Protein AF-A0A847EKR7-F1 (afdb_monomer)

Sequence (161 aa):
MARESTGASRALYPFSLLRWVILVTAGTFLGLLPPIAAYVAATRIDLPAWAVYPTVAMAGGLQGLLMGLGQALALYWTRAAVPRAGWTLITMAGALVAWSLGLLPATMRALDEPLDLDSRPVLWATVGGAVLLVLVVPLAHWLVLRRVMPGAGMWVVVESV

Radius of gyration: 19.49 Å; Cα contacts (8 Å, |Δi|>4): 189; chains: 1; bounding box: 56×40×54 Å

Solvent-accessible surface area (backbone atoms only — not comparable to full-atom values): 8395 Å² total; per-residue (Å²): 138,86,81,83,77,86,76,90,80,84,47,88,41,80,82,51,68,67,55,34,53,54,31,32,49,52,14,43,58,60,15,51,47,44,28,52,50,40,46,53,51,33,63,73,68,66,50,54,52,84,57,39,52,60,49,28,15,53,23,23,17,50,16,18,31,38,24,23,43,18,45,32,58,42,24,52,58,17,76,72,49,58,62,49,70,64,48,14,52,49,30,14,53,43,25,27,53,41,34,46,59,67,43,43,62,60,42,28,47,68,67,80,51,62,68,58,59,85,41,63,69,52,35,49,50,50,53,47,47,54,52,48,48,59,46,42,45,27,51,53,51,30,69,58,33,58,80,76,37,93,74,32,72,61,56,28,58,68,64,65,109

Foldseek 3Di:
DDDPPDPPDQADDAQDPVLLCVLLVVLQVVLVPQLVVLLVVCVVVVPQLVVSLLSSLLSQLSSQLSNQQSNQVSCPRHLQHFDSVQSSNQSSVLSSQLSNLVCVQVSCVSVVNHDPCVPPVSVCVSVVSNLCSLQSSLVSQLVRRVVRDDPSNVSSVVSSD

pLDDT: mean 75.62, std 13.99, range [36.47, 95.38]

Mean predicted aligned error: 10.57 Å

Secondary structure (DSSP, 8-state):
---------S--B---HHHHHHHHHHHHHHHHHHHHHHHHHHHHTT--HHHHHHHHHHHHHHHHHHHHHHHHHHHTTBTT---HHHHHHHHHHHHHHHHHHHHHHHHHHHTT----TTSHHHHHHHHHHHHHHHHHHHHHHHHHHTTT-TTTHHHHHHH--

Structure (mmCIF, N/CA/C/O backbone):
data_AF-A0A847EKR7-F1
#
_entry.id   AF-A0A847EKR7-F1
#
loop_
_atom_site.group_PDB
_atom_site.id
_atom_site.type_symbol
_atom_site.label_atom_id
_atom_site.label_alt_id
_atom_site.label_comp_id
_atom_site.label_asym_id
_atom_site.label_entity_id
_atom_site.label_seq_id
_atom_site.pdbx_PDB_ins_code
_atom_site.Cartn_x
_atom_site.Cartn_y
_atom_site.Cartn_z
_atom_site.occupancy
_atom_site.B_iso_or_equiv
_atom_site.auth_seq_id
_atom_site.auth_comp_id
_atom_site.auth_asym_id
_atom_site.auth_atom_id
_atom_site.pdbx_PDB_model_num
ATOM 1 N N . MET A 1 1 ? -35.978 -25.498 30.509 1.00 40.00 1 MET A N 1
ATOM 2 C CA . MET A 1 1 ? -34.518 -25.704 30.381 1.00 40.00 1 MET A CA 1
ATOM 3 C C . MET A 1 1 ? -33.955 -24.609 29.491 1.00 40.00 1 MET A C 1
ATOM 5 O O . MET A 1 1 ? -33.996 -24.730 28.276 1.00 40.00 1 MET A O 1
ATOM 9 N N . ALA A 1 2 ? -33.517 -23.510 30.104 1.00 41.66 2 ALA A N 1
ATOM 10 C CA . ALA A 1 2 ? -32.841 -22.413 29.426 1.00 41.66 2 ALA A CA 1
ATOM 11 C C . ALA A 1 2 ? -31.343 -22.739 29.333 1.00 41.66 2 ALA A C 1
ATOM 13 O O . ALA A 1 2 ? -30.719 -23.056 30.343 1.00 41.66 2 ALA A O 1
ATOM 14 N N . ARG A 1 3 ? -30.772 -22.678 28.128 1.00 42.72 3 ARG A N 1
ATOM 15 C CA . ARG A 1 3 ? -29.327 -22.524 27.938 1.00 42.72 3 ARG A CA 1
ATOM 16 C C . ARG A 1 3 ? -29.097 -21.132 27.376 1.00 42.72 3 ARG A C 1
ATOM 18 O O . ARG A 1 3 ? -29.052 -20.937 26.167 1.00 42.72 3 ARG A O 1
ATOM 25 N N . GLU A 1 4 ? -28.974 -20.172 28.280 1.00 45.25 4 GLU A N 1
ATOM 26 C CA . GLU A 1 4 ? -28.287 -18.919 28.000 1.00 45.25 4 GLU A CA 1
ATOM 27 C C . GLU A 1 4 ? -26.805 -19.258 27.818 1.00 45.25 4 GLU A C 1
ATOM 29 O O . GLU A 1 4 ? -26.074 -19.496 28.778 1.00 45.25 4 GLU A O 1
ATOM 34 N N . SER A 1 5 ? -26.365 -19.378 26.565 1.00 47.75 5 SER A N 1
ATOM 35 C CA . SER A 1 5 ? -24.943 -19.469 26.261 1.00 47.75 5 SER A CA 1
ATOM 36 C C . SER A 1 5 ? -24.325 -18.086 26.447 1.00 47.75 5 SER A C 1
ATOM 38 O O . SER A 1 5 ? -24.465 -17.191 25.612 1.00 47.75 5 SER A O 1
ATOM 40 N N . THR A 1 6 ? -23.649 -17.942 27.575 1.00 55.09 6 THR A N 1
ATOM 41 C CA . THR A 1 6 ? -22.644 -16.937 27.901 1.00 55.09 6 THR A CA 1
ATOM 42 C C . THR A 1 6 ? -21.724 -16.630 26.713 1.00 55.09 6 THR A C 1
ATOM 44 O O . THR A 1 6 ? -20.831 -17.392 26.360 1.00 55.09 6 THR A O 1
ATOM 47 N N . GLY A 1 7 ? -21.935 -15.462 26.107 1.00 42.41 7 GLY A N 1
ATOM 48 C CA . GLY A 1 7 ? -21.041 -14.845 25.123 1.00 42.41 7 GLY A CA 1
ATOM 49 C C . GLY A 1 7 ? -20.779 -13.369 25.433 1.00 42.41 7 GLY A C 1
ATOM 50 O O . GLY A 1 7 ? -20.525 -12.574 24.531 1.00 42.41 7 GLY A O 1
ATOM 51 N N . ALA A 1 8 ? -20.900 -12.976 26.702 1.00 50.28 8 ALA A N 1
ATOM 52 C CA . ALA A 1 8 ? -20.609 -11.630 27.170 1.00 50.28 8 ALA A CA 1
ATOM 53 C C . ALA A 1 8 ? -19.100 -11.464 27.402 1.00 50.28 8 ALA A C 1
ATOM 55 O O . ALA A 1 8 ? -18.594 -11.710 28.491 1.00 50.28 8 ALA A O 1
ATOM 56 N N . SER A 1 9 ? -18.377 -11.037 26.366 1.00 53.03 9 SER A N 1
ATOM 57 C CA . SER A 1 9 ? -17.173 -10.213 26.540 1.00 53.03 9 SER A CA 1
ATOM 58 C C . SER A 1 9 ? -16.800 -9.546 25.214 1.00 53.03 9 SER A C 1
ATOM 60 O O . SER A 1 9 ? -15.856 -9.932 24.529 1.00 53.03 9 SER A O 1
ATOM 62 N N . ARG A 1 10 ? -17.593 -8.559 24.783 1.00 55.72 10 ARG A N 1
ATOM 63 C CA . ARG A 1 10 ? -17.225 -7.692 23.653 1.00 55.72 10 ARG A CA 1
ATOM 64 C C . ARG A 1 10 ? -16.882 -6.301 24.187 1.00 55.72 10 ARG A C 1
ATOM 66 O O . ARG A 1 10 ? -17.766 -5.569 24.612 1.00 55.72 10 ARG A O 1
ATOM 73 N N . ALA A 1 11 ? -15.583 -5.996 24.106 1.00 59.19 11 ALA A N 1
ATOM 74 C CA . ALA A 1 11 ? -14.880 -4.751 24.438 1.00 59.19 11 ALA A CA 1
ATOM 75 C C . ALA A 1 11 ? -14.727 -4.414 25.936 1.00 59.19 11 ALA A C 1
ATOM 77 O O . ALA A 1 11 ? -15.661 -3.959 26.587 1.00 59.19 11 ALA A O 1
ATOM 78 N N . LEU A 1 12 ? -13.498 -4.566 26.446 1.00 61.94 12 LEU A N 1
ATOM 79 C CA . LEU A 1 12 ? -13.130 -4.276 27.839 1.00 61.94 12 LEU A CA 1
ATOM 80 C C . LEU A 1 12 ? -12.643 -2.830 28.050 1.00 61.94 12 LEU A C 1
ATOM 82 O O . LEU A 1 12 ? -12.646 -2.363 29.185 1.00 61.94 12 LEU A O 1
ATOM 86 N N . TYR A 1 13 ? -12.256 -2.100 26.991 1.00 66.56 13 TYR A N 1
ATOM 87 C CA . TYR A 1 13 ? -11.612 -0.786 27.135 1.00 66.56 13 TYR A CA 1
ATOM 88 C C . TYR A 1 13 ? -12.133 0.283 26.153 1.00 66.56 13 TYR A C 1
ATOM 90 O O . TYR A 1 13 ? -12.489 -0.041 25.011 1.00 66.56 13 TYR A O 1
ATOM 98 N N . PRO A 1 14 ? -12.177 1.568 26.566 1.00 74.50 14 PRO A N 1
ATOM 99 C CA . PRO A 1 14 ? -12.456 2.682 25.663 1.00 74.50 14 PRO A CA 1
ATOM 100 C C . PRO A 1 14 ? -11.353 2.818 24.602 1.00 74.50 14 PRO A C 1
ATOM 102 O O . PRO A 1 14 ? -10.212 2.398 24.801 1.00 74.50 14 PRO A O 1
ATOM 105 N N . PHE A 1 15 ? -11.701 3.401 23.454 1.00 74.62 15 PHE A N 1
ATOM 106 C CA . PHE A 1 15 ? -10.732 3.729 22.409 1.00 74.62 15 PHE A CA 1
ATOM 107 C C . PHE A 1 15 ? -9.681 4.713 22.950 1.00 74.62 15 PHE A C 1
ATOM 109 O O . PHE A 1 15 ? -10.032 5.699 23.594 1.00 74.62 15 PHE A O 1
ATOM 116 N N . SER A 1 16 ? -8.401 4.446 22.679 1.00 78.81 16 SER A N 1
ATOM 117 C CA . SER A 1 16 ? -7.288 5.325 23.046 1.00 78.81 16 SER A CA 1
ATOM 118 C C . SER A 1 16 ? -6.605 5.833 21.785 1.00 78.81 16 SER A C 1
ATOM 120 O O . SER A 1 16 ? -5.985 5.057 21.054 1.00 78.81 16 SER A O 1
ATOM 122 N N . LEU A 1 17 ? -6.691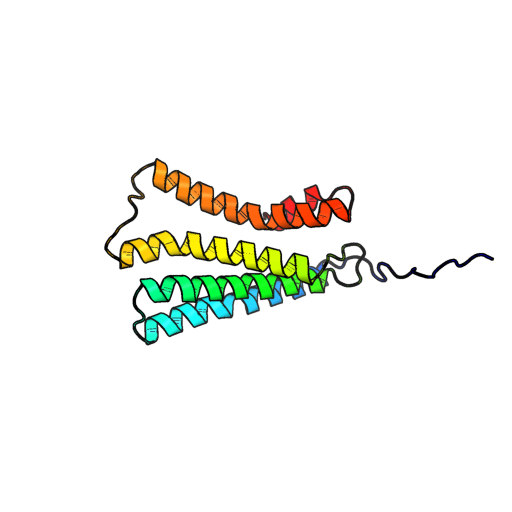 7.146 21.562 1.00 72.81 17 LEU A N 1
ATOM 123 C CA . LEU A 1 17 ? -6.049 7.809 20.430 1.00 72.81 17 LEU A CA 1
ATOM 124 C C . LEU A 1 17 ? -4.526 7.645 20.477 1.00 72.81 17 LEU A C 1
ATOM 126 O O . LEU A 1 17 ? -3.916 7.349 19.460 1.00 72.81 17 LEU A O 1
ATOM 130 N N . LEU A 1 18 ? -3.911 7.753 21.659 1.00 73.75 18 LEU A N 1
ATOM 131 C CA . LEU A 1 18 ? -2.462 7.600 21.815 1.00 73.75 18 LEU A CA 1
ATOM 132 C C . LEU A 1 18 ? -1.990 6.197 21.409 1.00 73.75 18 LEU A C 1
ATOM 134 O O . LEU A 1 18 ? -1.026 6.056 20.661 1.00 73.75 18 LEU A O 1
ATOM 138 N N . ARG A 1 19 ? -2.698 5.153 21.859 1.00 77.75 19 ARG A N 1
ATOM 139 C CA . ARG A 1 19 ? -2.402 3.768 21.464 1.00 77.75 19 ARG A CA 1
ATOM 140 C C . ARG A 1 19 ? -2.577 3.572 19.960 1.00 77.75 19 ARG A C 1
ATOM 142 O O . ARG A 1 19 ? -1.771 2.869 19.354 1.00 77.75 19 ARG A O 1
ATOM 149 N N . TRP A 1 20 ? -3.611 4.179 19.378 1.00 76.19 20 TRP A N 1
ATOM 150 C CA . TRP A 1 20 ? -3.827 4.164 17.935 1.00 76.19 20 TRP A CA 1
ATOM 151 C C . TRP A 1 20 ? -2.664 4.819 17.192 1.00 76.19 20 TRP A C 1
ATOM 153 O O . TRP A 1 20 ? -2.056 4.156 16.358 1.00 76.19 20 TRP A O 1
ATOM 163 N N . VAL A 1 21 ? -2.275 6.042 17.566 1.00 72.81 21 VAL A N 1
ATOM 164 C CA . VAL A 1 21 ? -1.180 6.771 16.909 1.00 72.81 21 VAL A CA 1
ATOM 165 C C . VAL A 1 21 ? 0.104 5.957 16.975 1.00 72.81 21 VAL A C 1
ATOM 167 O O . VAL A 1 21 ? 0.723 5.734 15.942 1.00 72.81 21 VAL A O 1
ATOM 170 N N . ILE A 1 22 ? 0.486 5.458 18.154 1.00 76.31 22 ILE A N 1
ATOM 171 C CA . ILE A 1 22 ? 1.738 4.708 18.330 1.00 76.31 22 ILE A CA 1
ATOM 172 C C . ILE A 1 22 ? 1.758 3.445 17.464 1.00 76.31 22 ILE A C 1
ATOM 174 O O . ILE A 1 22 ? 2.729 3.209 16.750 1.00 76.31 22 ILE A O 1
ATOM 178 N N . LEU A 1 23 ? 0.701 2.629 17.513 1.00 80.31 23 LEU A N 1
ATOM 179 C CA . LEU A 1 23 ? 0.686 1.338 16.821 1.00 80.31 23 LEU A CA 1
ATOM 180 C C . LEU A 1 23 ? 0.531 1.479 15.308 1.00 80.31 23 LEU A C 1
ATOM 182 O O . LEU A 1 23 ? 1.168 0.732 14.568 1.00 80.31 23 LEU A O 1
ATOM 186 N N . VAL A 1 24 ? -0.276 2.436 14.846 1.00 77.31 24 VAL A N 1
ATOM 187 C CA . VAL A 1 24 ? -0.395 2.740 13.417 1.00 77.31 24 VAL A CA 1
ATOM 188 C C . VAL A 1 24 ? 0.916 3.307 12.898 1.00 77.31 24 VAL A C 1
ATOM 190 O O . VAL A 1 24 ? 1.425 2.813 11.901 1.00 77.31 24 VAL A O 1
ATOM 193 N N . THR A 1 25 ? 1.529 4.249 13.616 1.00 74.19 25 THR A N 1
ATOM 194 C CA . THR A 1 25 ? 2.833 4.814 13.243 1.00 74.19 25 THR A CA 1
ATOM 195 C C . THR A 1 25 ? 3.901 3.725 13.179 1.00 74.19 25 THR A C 1
ATOM 197 O O . THR A 1 25 ? 4.590 3.610 12.171 1.00 74.19 25 THR A O 1
ATOM 200 N N . ALA A 1 26 ? 4.004 2.866 14.198 1.00 79.75 26 ALA A N 1
ATOM 201 C CA . ALA A 1 26 ? 4.945 1.748 14.196 1.00 79.75 26 ALA A CA 1
ATOM 202 C C . ALA A 1 26 ? 4.690 0.777 13.030 1.00 79.75 26 ALA A C 1
ATOM 204 O O . ALA A 1 26 ? 5.632 0.399 12.336 1.00 79.75 26 ALA A O 1
ATOM 205 N N . GLY A 1 27 ? 3.428 0.412 12.778 1.00 78.19 27 GLY A N 1
ATOM 206 C CA . GLY A 1 27 ? 3.042 -0.437 11.649 1.00 78.19 27 GLY A CA 1
ATOM 207 C C . GLY A 1 27 ? 3.398 0.182 10.296 1.00 78.19 27 GLY A C 1
ATOM 208 O O . GLY A 1 27 ? 3.935 -0.508 9.434 1.00 78.19 27 GLY A O 1
ATOM 209 N N . THR A 1 28 ? 3.177 1.486 10.131 1.00 77.81 28 THR A N 1
ATOM 210 C CA . THR A 1 28 ? 3.530 2.238 8.921 1.00 77.81 28 THR A CA 1
ATOM 211 C C . THR A 1 28 ? 5.042 2.310 8.719 1.00 77.81 28 THR A C 1
ATOM 213 O O . THR A 1 28 ? 5.519 2.003 7.629 1.00 77.8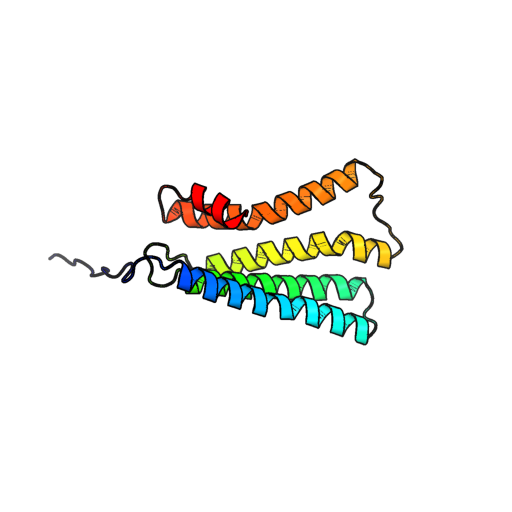1 28 THR A O 1
ATOM 216 N N . PHE A 1 29 ? 5.814 2.653 9.755 1.00 78.56 29 PHE A N 1
ATOM 217 C CA . PHE A 1 29 ? 7.277 2.715 9.666 1.00 78.56 29 PHE A CA 1
ATOM 218 C C . PHE A 1 29 ? 7.891 1.353 9.342 1.00 78.56 29 PHE A C 1
ATOM 220 O O . PHE A 1 29 ? 8.713 1.253 8.434 1.00 78.56 29 PHE A O 1
ATOM 227 N N . LEU A 1 30 ? 7.468 0.295 10.039 1.00 86.31 30 LEU A N 1
ATOM 228 C CA . LEU A 1 30 ? 7.917 -1.068 9.743 1.00 86.31 30 LEU A CA 1
ATOM 229 C C . LEU A 1 30 ? 7.476 -1.505 8.343 1.00 86.31 30 LEU A C 1
ATOM 231 O O . LEU A 1 30 ? 8.236 -2.160 7.635 1.00 86.31 30 LEU A O 1
ATOM 235 N N . GLY A 1 31 ? 6.275 -1.100 7.928 1.00 82.44 31 GLY A N 1
ATOM 236 C CA . GLY A 1 31 ? 5.741 -1.346 6.598 1.00 82.44 31 GLY A CA 1
ATOM 237 C C . GLY A 1 31 ? 6.532 -0.676 5.475 1.00 82.44 31 GLY A C 1
ATOM 238 O O . GLY A 1 31 ? 6.543 -1.198 4.370 1.00 82.44 31 GLY A O 1
ATOM 239 N N . LEU A 1 32 ? 7.226 0.437 5.714 1.00 82.50 32 LEU A N 1
ATOM 240 C CA . LEU A 1 32 ? 8.047 1.083 4.681 1.00 82.50 32 LEU A CA 1
ATOM 241 C C . LEU A 1 32 ? 9.330 0.302 4.363 1.00 82.50 32 LEU A C 1
ATOM 243 O O . LEU A 1 32 ? 9.886 0.459 3.277 1.00 82.50 32 LEU A O 1
ATOM 247 N N . LEU A 1 33 ? 9.801 -0.556 5.274 1.00 90.56 33 LEU A N 1
ATOM 248 C CA . LEU A 1 33 ? 11.069 -1.268 5.102 1.00 90.56 33 LEU A CA 1
ATOM 249 C C . LEU A 1 33 ? 11.050 -2.270 3.933 1.00 90.56 33 LEU A C 1
ATOM 251 O O . LEU A 1 33 ? 11.979 -2.214 3.127 1.00 90.56 33 LEU A O 1
ATOM 255 N N . PRO A 1 34 ? 10.041 -3.156 3.776 1.00 92.19 34 PRO A N 1
ATOM 256 C CA . PRO A 1 34 ? 10.003 -4.109 2.672 1.00 92.19 34 PRO A CA 1
ATOM 257 C C . PRO A 1 34 ? 10.148 -3.507 1.267 1.00 92.19 34 PRO A C 1
ATOM 259 O O . PRO A 1 34 ? 11.042 -3.964 0.555 1.00 92.19 34 PRO A O 1
ATOM 262 N N . PRO A 1 35 ? 9.344 -2.517 0.821 1.00 86.75 35 PRO A N 1
ATOM 263 C CA . PRO A 1 35 ? 9.467 -1.995 -0.541 1.00 86.75 35 PRO A CA 1
ATOM 264 C C . PRO A 1 35 ? 10.799 -1.273 -0.775 1.00 86.75 35 PRO A C 1
ATOM 266 O O . PRO A 1 35 ? 11.386 -1.423 -1.845 1.00 86.75 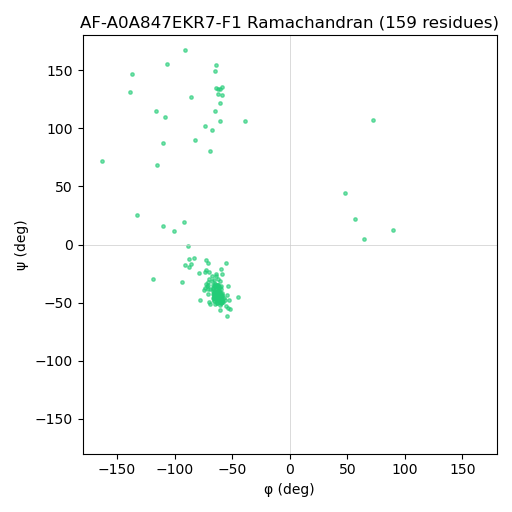35 PRO A O 1
ATOM 269 N N . ILE A 1 36 ? 11.323 -0.561 0.232 1.00 87.56 36 ILE A N 1
ATOM 270 C CA . ILE A 1 36 ? 12.647 0.076 0.159 1.00 87.56 36 ILE A CA 1
ATOM 271 C C . ILE A 1 36 ? 13.734 -0.989 -0.002 1.00 87.56 36 ILE A C 1
ATOM 273 O O . ILE A 1 36 ? 14.558 -0.901 -0.911 1.00 87.56 36 ILE A O 1
ATOM 277 N N . ALA A 1 37 ? 13.725 -2.014 0.853 1.00 92.81 37 ALA A N 1
ATOM 278 C CA . ALA A 1 37 ? 14.704 -3.092 0.810 1.00 92.81 37 ALA A CA 1
ATOM 279 C C . ALA A 1 37 ? 14.628 -3.869 -0.510 1.00 92.81 37 ALA A C 1
ATOM 281 O O . ALA A 1 37 ? 15.664 -4.147 -1.105 1.00 92.81 37 ALA A O 1
ATOM 282 N N . ALA A 1 38 ? 13.420 -4.165 -0.996 1.00 93.12 38 ALA A N 1
ATOM 283 C CA . ALA A 1 38 ? 13.203 -4.844 -2.268 1.00 93.12 38 ALA A CA 1
ATOM 284 C C . ALA A 1 38 ? 13.732 -4.024 -3.452 1.00 93.12 38 ALA A C 1
ATOM 286 O O . ALA A 1 38 ? 14.440 -4.569 -4.294 1.00 93.12 38 ALA A O 1
ATOM 287 N N . TYR A 1 39 ? 13.449 -2.719 -3.498 1.00 88.62 39 TYR A N 1
ATOM 288 C CA . TYR A 1 39 ? 13.932 -1.842 -4.565 1.00 88.62 39 TYR A CA 1
ATOM 289 C C . TYR A 1 39 ? 15.459 -1.689 -4.541 1.00 88.62 39 TYR A C 1
ATOM 291 O O . TYR A 1 39 ? 16.123 -1.830 -5.569 1.00 88.62 39 TYR A O 1
ATOM 299 N N . VAL A 1 40 ? 16.045 -1.460 -3.360 1.00 91.94 40 VAL A N 1
ATOM 300 C CA . VAL A 1 40 ? 17.504 -1.362 -3.205 1.00 91.94 40 VAL A CA 1
ATOM 301 C C . VAL A 1 40 ? 18.176 -2.687 -3.557 1.00 91.94 40 VAL A C 1
ATOM 303 O O . VAL A 1 40 ? 19.158 -2.693 -4.287 1.00 91.94 40 VAL A O 1
ATOM 306 N N . ALA A 1 41 ? 17.652 -3.820 -3.089 1.00 94.50 41 ALA A N 1
ATOM 307 C CA . ALA A 1 41 ? 18.209 -5.127 -3.418 1.00 94.50 41 ALA A CA 1
ATOM 308 C C . ALA A 1 41 ? 18.127 -5.403 -4.922 1.00 94.50 41 ALA A C 1
ATOM 310 O O . ALA A 1 41 ? 19.136 -5.769 -5.513 1.00 94.50 41 ALA A O 1
ATOM 311 N N . ALA A 1 42 ? 16.968 -5.164 -5.546 1.00 92.00 42 ALA A N 1
ATOM 312 C CA . ALA A 1 42 ? 16.760 -5.396 -6.972 1.00 92.00 42 ALA A CA 1
ATOM 313 C C . ALA A 1 42 ? 17.686 -4.537 -7.846 1.00 92.00 42 ALA A C 1
ATOM 315 O O . ALA A 1 42 ? 18.251 -5.042 -8.810 1.00 92.00 42 ALA A O 1
ATOM 316 N N . THR A 1 43 ? 17.901 -3.271 -7.480 1.00 87.38 43 THR A N 1
ATOM 317 C CA . THR A 1 43 ? 18.847 -2.393 -8.192 1.00 87.38 43 THR A CA 1
ATOM 318 C C . THR A 1 43 ? 20.306 -2.783 -7.957 1.00 87.38 43 THR A C 1
ATOM 320 O O . THR A 1 43 ? 21.123 -2.642 -8.853 1.00 87.38 43 THR A O 1
ATOM 323 N N . ARG A 1 44 ? 20.657 -3.320 -6.782 1.00 93.44 44 ARG A N 1
ATOM 324 C CA . ARG A 1 44 ? 22.025 -3.782 -6.475 1.00 93.44 44 ARG A CA 1
ATOM 325 C C . ARG A 1 44 ? 22.446 -5.042 -7.221 1.00 93.44 44 ARG A C 1
ATOM 327 O O . ARG A 1 44 ? 23.645 -5.277 -7.336 1.00 93.44 44 ARG A O 1
ATOM 334 N N . ILE A 1 45 ? 21.489 -5.855 -7.657 1.00 95.38 45 ILE A N 1
ATOM 335 C CA . ILE A 1 45 ? 21.741 -7.091 -8.408 1.00 95.38 45 ILE A CA 1
ATOM 336 C C . ILE A 1 45 ? 21.310 -6.977 -9.875 1.00 95.38 45 ILE A C 1
ATOM 338 O O . ILE A 1 45 ? 21.151 -8.002 -10.533 1.00 95.38 45 ILE A O 1
ATOM 342 N N . ASP A 1 46 ? 21.097 -5.747 -10.359 1.00 91.06 46 ASP A N 1
ATOM 343 C CA . ASP A 1 46 ? 20.711 -5.428 -11.737 1.00 91.06 46 ASP A CA 1
ATOM 344 C C . ASP A 1 46 ? 19.539 -6.282 -12.249 1.00 91.06 46 ASP A C 1
A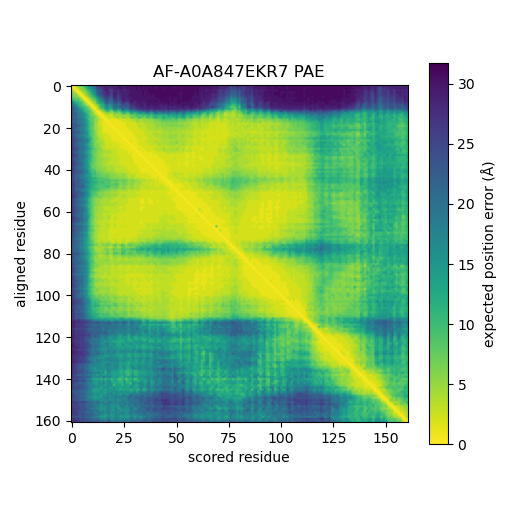TOM 346 O O . ASP A 1 46 ? 19.547 -6.807 -13.366 1.00 91.06 46 ASP A O 1
ATOM 350 N N . LEU A 1 47 ? 18.506 -6.444 -11.410 1.00 92.25 47 LEU A N 1
ATOM 351 C CA . LEU A 1 47 ? 17.304 -7.167 -11.815 1.00 92.25 47 LEU A CA 1
ATOM 352 C C . LEU A 1 47 ? 16.680 -6.475 -13.040 1.00 92.25 47 LEU A C 1
ATOM 354 O O . LEU A 1 47 ? 16.512 -5.251 -13.031 1.00 92.25 47 LEU A O 1
ATOM 358 N N . PRO A 1 48 ? 16.251 -7.227 -14.067 1.00 90.44 48 PRO A N 1
ATOM 359 C CA . PRO A 1 48 ? 15.572 -6.630 -15.206 1.00 90.44 48 PRO A CA 1
ATOM 360 C C . PRO A 1 48 ? 14.234 -6.012 -14.777 1.00 90.44 48 PRO A C 1
ATOM 362 O O . PRO A 1 48 ? 13.564 -6.519 -13.874 1.00 90.44 48 PRO A O 1
ATOM 365 N N . ALA A 1 49 ? 13.806 -4.940 -15.451 1.00 86.44 49 ALA A N 1
ATOM 366 C CA . ALA A 1 49 ? 12.625 -4.154 -15.071 1.00 86.44 49 ALA A CA 1
ATOM 367 C C . ALA A 1 49 ? 11.340 -4.994 -14.911 1.00 86.44 49 ALA A C 1
ATOM 369 O O . ALA A 1 49 ? 10.555 -4.754 -13.990 1.00 86.44 49 ALA A O 1
ATOM 370 N N . TRP A 1 50 ? 11.164 -6.030 -15.743 1.00 86.06 50 TRP A N 1
ATOM 371 C CA . TRP A 1 50 ? 10.036 -6.967 -15.654 1.00 86.06 50 TRP A CA 1
ATOM 372 C C . TRP A 1 50 ? 10.026 -7.788 -14.355 1.00 86.06 50 TRP A C 1
ATOM 374 O O . TRP A 1 50 ? 8.962 -8.216 -13.920 1.00 86.06 50 TRP A O 1
ATOM 384 N N . ALA A 1 51 ? 11.186 -7.994 -13.724 1.00 90.44 51 ALA A N 1
ATOM 385 C CA . ALA A 1 51 ? 11.331 -8.685 -12.446 1.00 90.44 51 ALA A CA 1
ATOM 386 C C . ALA A 1 51 ? 11.323 -7.706 -11.259 1.00 90.44 51 ALA A C 1
ATOM 388 O O . ALA A 1 51 ? 10.801 -8.043 -10.193 1.00 90.44 51 ALA A O 1
ATOM 389 N N . VAL A 1 52 ? 11.839 -6.480 -11.432 1.00 90.50 52 VAL A N 1
ATOM 390 C CA . VAL A 1 52 ? 11.760 -5.413 -10.413 1.00 90.50 52 VAL A CA 1
ATOM 391 C C . VAL A 1 52 ? 10.301 -5.107 -10.079 1.00 90.50 52 VAL A C 1
ATOM 393 O O . VAL A 1 52 ? 9.942 -5.037 -8.905 1.00 90.50 52 VAL A O 1
ATOM 396 N N . TYR A 1 53 ? 9.452 -4.980 -11.101 1.00 89.75 53 TYR A N 1
ATOM 397 C CA . TYR A 1 53 ? 8.044 -4.614 -10.946 1.00 89.75 53 TYR A CA 1
ATOM 398 C C . TYR A 1 53 ? 7.262 -5.522 -9.975 1.00 89.75 53 TYR A C 1
ATOM 400 O O . TYR A 1 53 ? 6.819 -5.021 -8.937 1.00 89.75 53 TYR A O 1
ATOM 408 N N . PRO A 1 54 ? 7.119 -6.843 -10.218 1.00 93.44 54 PRO A N 1
ATOM 409 C CA . PRO A 1 54 ? 6.383 -7.718 -9.310 1.00 93.44 54 PRO A CA 1
ATOM 410 C C . PRO A 1 54 ? 7.070 -7.850 -7.945 1.00 93.44 54 PRO A C 1
ATOM 412 O O . PRO A 1 54 ? 6.386 -7.994 -6.935 1.00 93.44 54 PRO A O 1
ATOM 415 N N . THR A 1 55 ? 8.402 -7.752 -7.880 1.00 92.81 55 THR A N 1
ATOM 416 C CA . THR A 1 55 ? 9.157 -7.852 -6.620 1.00 92.81 55 THR A CA 1
ATOM 417 C C . THR A 1 55 ? 8.835 -6.690 -5.682 1.00 92.81 55 THR A C 1
ATOM 419 O O . THR A 1 55 ? 8.474 -6.901 -4.521 1.00 92.81 55 THR A O 1
ATOM 422 N N . VAL A 1 56 ? 8.918 -5.457 -6.185 1.00 92.06 56 VAL A N 1
ATOM 423 C CA . VAL A 1 56 ? 8.640 -4.256 -5.387 1.00 92.06 56 VAL A CA 1
ATOM 424 C C . VAL A 1 56 ? 7.141 -4.132 -5.111 1.00 92.06 56 VAL A C 1
ATOM 426 O O . VAL A 1 56 ? 6.768 -3.775 -3.995 1.00 92.06 56 VAL A O 1
ATOM 429 N N . ALA A 1 57 ? 6.276 -4.517 -6.058 1.00 92.12 57 ALA A N 1
ATOM 430 C CA . ALA A 1 57 ? 4.833 -4.569 -5.831 1.00 92.12 57 ALA A CA 1
ATOM 431 C C . ALA A 1 57 ? 4.469 -5.517 -4.678 1.00 92.12 57 ALA A C 1
ATOM 433 O O . ALA A 1 57 ? 3.764 -5.114 -3.754 1.00 92.12 57 ALA A O 1
ATOM 434 N N . MET A 1 58 ? 5.008 -6.742 -4.666 1.00 94.56 58 MET A N 1
ATOM 435 C CA . MET A 1 58 ? 4.780 -7.714 -3.589 1.00 94.56 58 MET A CA 1
ATOM 436 C C . MET A 1 58 ? 5.304 -7.230 -2.234 1.00 94.56 58 MET A C 1
ATOM 438 O O . MET A 1 58 ? 4.626 -7.386 -1.215 1.00 94.56 58 MET A O 1
ATOM 442 N N . ALA A 1 59 ? 6.476 -6.592 -2.213 1.00 93.31 59 ALA A N 1
ATOM 443 C CA . ALA A 1 59 ? 7.010 -5.959 -1.010 1.00 93.31 59 ALA A CA 1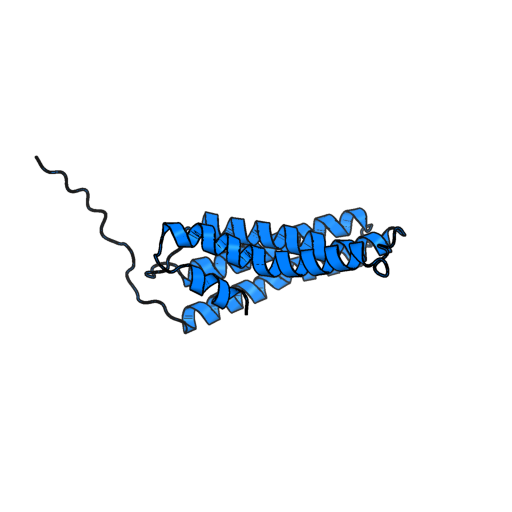
ATOM 444 C C . ALA A 1 59 ? 6.108 -4.810 -0.517 1.00 93.31 59 ALA A C 1
ATOM 446 O O . ALA A 1 59 ? 5.888 -4.650 0.683 1.00 93.31 59 ALA A O 1
ATOM 447 N N . GLY A 1 60 ? 5.500 -4.077 -1.444 1.00 88.56 60 GLY A N 1
ATOM 448 C CA . GLY A 1 60 ? 4.440 -3.119 -1.173 1.00 88.56 60 GLY A CA 1
ATOM 449 C C . GLY A 1 60 ? 3.168 -3.730 -0.577 1.00 88.56 60 GLY A C 1
ATOM 450 O O . GLY A 1 60 ? 2.544 -3.157 0.312 1.00 88.56 60 GLY A O 1
ATOM 451 N N . GLY A 1 61 ? 2.802 -4.946 -0.976 1.00 91.06 61 GLY A N 1
ATOM 452 C CA . GLY A 1 61 ? 1.762 -5.714 -0.290 1.00 91.06 61 GLY A CA 1
ATOM 453 C C . GLY A 1 61 ? 2.109 -5.987 1.173 1.00 91.06 61 GLY A C 1
ATOM 454 O O . GLY A 1 61 ? 1.278 -5.789 2.061 1.00 91.06 61 GLY A O 1
ATOM 455 N N . LEU A 1 62 ? 3.358 -6.381 1.441 1.00 92.81 62 LEU A N 1
ATOM 456 C CA . LEU A 1 62 ? 3.843 -6.608 2.805 1.00 92.81 62 LEU A CA 1
ATOM 457 C C . LEU A 1 62 ? 3.800 -5.326 3.654 1.00 92.81 62 LEU A C 1
ATOM 459 O O . LEU A 1 62 ? 3.459 -5.403 4.835 1.00 92.81 62 LEU A O 1
ATOM 463 N N . GLN A 1 63 ? 4.045 -4.151 3.059 1.00 89.50 63 GLN A N 1
ATOM 464 C CA . GLN A 1 63 ? 3.795 -2.863 3.718 1.00 89.50 63 GLN A CA 1
ATOM 465 C C . GLN A 1 63 ? 2.347 -2.752 4.203 1.00 89.50 63 GLN A C 1
ATOM 467 O O . GLN A 1 63 ? 2.108 -2.472 5.379 1.00 89.50 63 GLN A O 1
ATOM 472 N N . GLY A 1 64 ? 1.382 -2.988 3.308 1.00 87.19 64 GLY A N 1
ATOM 473 C CA . GLY A 1 64 ? -0.041 -2.926 3.640 1.00 87.19 64 GLY A CA 1
ATOM 474 C C . GLY A 1 64 ? -0.436 -3.922 4.726 1.00 87.19 64 GLY A C 1
ATOM 475 O O . GLY A 1 64 ? -1.224 -3.594 5.609 1.00 87.19 64 GLY A O 1
ATOM 476 N N . LEU A 1 65 ? 0.163 -5.113 4.716 1.00 92.19 65 LEU A N 1
ATOM 477 C CA . LEU A 1 65 ? -0.047 -6.129 5.745 1.00 92.19 65 LEU A CA 1
ATOM 478 C C . LEU A 1 65 ? 0.431 -5.648 7.125 1.00 92.19 65 LEU A C 1
ATOM 480 O O . LEU A 1 65 ? -0.311 -5.741 8.103 1.00 92.19 65 LEU A O 1
ATOM 484 N N . LEU A 1 66 ? 1.649 -5.108 7.220 1.00 90.56 66 LEU A N 1
ATOM 485 C CA . LEU A 1 66 ? 2.219 -4.621 8.483 1.00 90.56 66 LEU A CA 1
ATOM 486 C C . LEU A 1 66 ? 1.452 -3.408 9.028 1.00 90.56 66 LEU A C 1
ATOM 488 O O . LEU A 1 66 ? 1.140 -3.352 10.221 1.00 90.56 66 LEU A O 1
ATOM 492 N N . MET A 1 67 ? 1.076 -2.482 8.147 1.00 87.06 67 MET A N 1
ATOM 493 C CA . MET A 1 67 ? 0.254 -1.321 8.487 1.00 87.06 67 MET A CA 1
ATOM 494 C C . MET A 1 67 ? -1.139 -1.741 8.977 1.00 87.06 67 MET A C 1
ATOM 496 O O . MET A 1 67 ? -1.564 -1.341 10.063 1.00 87.06 67 MET A O 1
ATOM 500 N N . GLY A 1 68 ? -1.822 -2.611 8.226 1.00 86.75 68 GLY A N 1
ATOM 501 C CA . GLY A 1 68 ? -3.147 -3.120 8.580 1.00 86.75 68 GLY A CA 1
ATOM 502 C C . GLY A 1 68 ? -3.137 -3.924 9.880 1.00 86.75 68 GLY A C 1
ATOM 503 O O . GLY A 1 68 ? -4.075 -3.846 10.672 1.00 86.75 68 GLY A O 1
ATOM 504 N N . LEU A 1 69 ? -2.060 -4.666 10.158 1.00 89.69 69 LEU A N 1
ATOM 505 C CA . LEU A 1 69 ? -1.867 -5.327 11.449 1.00 89.69 69 LEU A CA 1
ATOM 506 C C . LEU A 1 69 ? -1.728 -4.309 12.592 1.00 89.69 69 LEU A C 1
ATOM 508 O O . LEU A 1 69 ? -2.379 -4.478 13.623 1.00 89.69 69 LEU A O 1
ATOM 512 N N . GLY A 1 70 ? -0.942 -3.242 12.414 1.00 85.12 70 GLY A N 1
ATOM 513 C CA . GLY A 1 70 ? -0.808 -2.158 13.396 1.00 85.12 70 GLY A CA 1
ATOM 514 C C . GLY A 1 70 ? -2.151 -1.502 13.734 1.00 85.12 70 GLY A C 1
ATOM 515 O O . GLY A 1 70 ? -2.505 -1.373 14.910 1.00 85.12 70 GLY A O 1
ATOM 516 N N . GLN A 1 71 ? -2.953 -1.196 12.711 1.00 85.31 71 GLN A N 1
ATOM 517 C CA . GLN A 1 71 ? -4.319 -0.682 12.861 1.00 85.31 71 GLN A CA 1
ATOM 518 C C . GLN A 1 71 ? -5.236 -1.678 13.593 1.00 85.31 71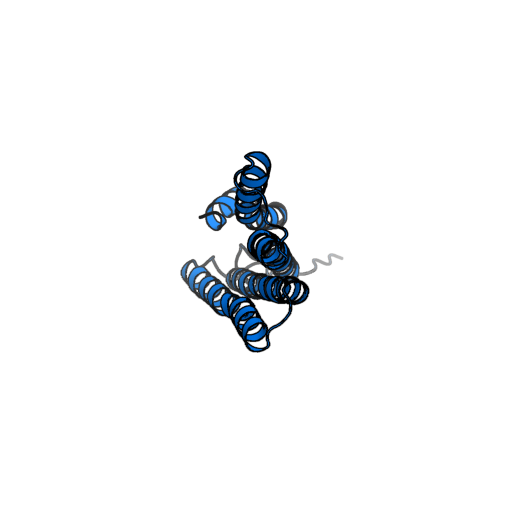 GLN A C 1
ATOM 520 O O . GLN A 1 71 ? -5.897 -1.331 14.575 1.00 85.31 71 GLN A O 1
ATOM 525 N N . ALA A 1 72 ? -5.245 -2.948 13.181 1.00 86.69 72 ALA A N 1
ATOM 526 C CA . ALA A 1 72 ? -6.083 -3.971 13.801 1.00 86.69 72 ALA A CA 1
ATOM 527 C C . ALA A 1 72 ? -5.695 -4.249 15.269 1.00 86.69 72 ALA A C 1
ATOM 529 O O . ALA A 1 72 ? -6.560 -4.517 16.110 1.00 86.69 72 ALA A O 1
ATOM 530 N N . LEU A 1 73 ? -4.403 -4.167 15.608 1.00 87.31 73 LEU A N 1
ATOM 531 C CA . LEU A 1 73 ? -3.898 -4.284 16.979 1.00 87.31 73 LEU A CA 1
ATOM 532 C C . LEU A 1 73 ? -4.243 -3.062 17.837 1.00 87.31 73 LEU A C 1
ATOM 534 O O . LEU A 1 73 ? -4.533 -3.225 19.028 1.00 87.31 73 LEU A O 1
ATOM 538 N N . ALA A 1 74 ? -4.264 -1.859 17.258 1.00 84.25 74 ALA A N 1
ATOM 539 C CA . ALA A 1 74 ? -4.720 -0.651 17.943 1.00 84.25 74 ALA A CA 1
ATOM 540 C C . ALA A 1 74 ? -6.181 -0.757 18.384 1.00 84.25 74 ALA A C 1
ATOM 542 O O . ALA A 1 74 ? -6.526 -0.392 19.508 1.00 84.25 74 ALA A O 1
ATOM 543 N N . LEU A 1 75 ? -7.018 -1.324 17.518 1.00 82.31 75 LEU A N 1
ATOM 544 C CA . LEU A 1 75 ? -8.451 -1.477 17.750 1.00 82.31 75 LEU A CA 1
ATOM 545 C C . LEU A 1 75 ? -8.798 -2.712 18.596 1.00 82.31 75 LEU A C 1
ATOM 547 O O . LEU A 1 75 ? -9.919 -2.839 19.096 1.00 82.31 75 LEU A O 1
ATOM 551 N N . TYR A 1 76 ? -7.842 -3.615 18.811 1.00 83.00 76 TYR A N 1
ATOM 552 C CA . TYR A 1 76 ? -8.060 -4.848 19.557 1.00 83.00 76 TYR A CA 1
ATOM 553 C C . TYR A 1 76 ? -8.468 -4.606 21.019 1.00 83.00 76 TYR A C 1
ATOM 555 O O . TYR A 1 76 ? -7.831 -3.820 21.727 1.00 83.00 76 TYR A O 1
ATOM 563 N N . TRP A 1 77 ? -9.498 -5.337 21.468 1.00 77.62 77 TRP A N 1
ATOM 564 C CA . TRP A 1 77 ? -10.188 -5.203 22.767 1.00 77.62 77 TRP A CA 1
ATOM 565 C C . TRP A 1 77 ? -10.936 -3.882 23.004 1.00 77.62 77 TRP A C 1
ATOM 567 O O . TRP A 1 77 ? -11.499 -3.691 24.085 1.00 77.62 77 TRP A O 1
ATOM 577 N N . THR A 1 78 ? -10.994 -2.994 22.009 1.00 79.12 78 THR A N 1
ATOM 578 C CA . THR A 1 78 ? -11.782 -1.758 22.089 1.00 79.12 78 THR A CA 1
ATOM 579 C C . THR A 1 78 ? -13.194 -1.968 21.553 1.00 79.12 78 THR A C 1
ATOM 581 O O . THR A 1 78 ? -13.479 -2.954 20.870 1.00 79.12 78 THR A O 1
ATOM 584 N N . ARG A 1 79 ? -14.090 -1.008 21.813 1.00 70.75 79 ARG A N 1
ATOM 585 C CA . ARG A 1 79 ? -15.427 -0.999 21.195 1.00 70.75 79 ARG A CA 1
ATOM 586 C C . ARG A 1 79 ? -15.364 -0.948 19.667 1.00 70.75 79 ARG A C 1
ATOM 588 O O . ARG A 1 79 ? -16.285 -1.443 19.038 1.00 70.75 79 ARG A O 1
ATOM 595 N N . ALA A 1 80 ? -14.276 -0.420 19.099 1.00 70.62 80 ALA A N 1
ATOM 596 C CA . ALA A 1 80 ? -14.004 -0.307 17.665 1.00 70.62 80 ALA A CA 1
ATOM 597 C C . ALA A 1 80 ? -13.221 -1.493 17.079 1.00 70.62 80 ALA A C 1
ATOM 599 O O . ALA A 1 80 ? -12.621 -1.367 16.017 1.00 70.62 80 ALA A O 1
ATOM 600 N N . ALA A 1 81 ? -13.203 -2.644 17.759 1.00 78.81 81 ALA A N 1
ATOM 601 C CA . ALA A 1 81 ? -12.501 -3.825 17.275 1.00 78.81 81 ALA A CA 1
ATOM 602 C C . ALA A 1 81 ? -13.010 -4.277 15.894 1.00 78.81 81 ALA A C 1
ATOM 604 O O . ALA A 1 81 ? -14.203 -4.505 15.690 1.00 78.81 81 ALA A O 1
ATOM 605 N N . VAL A 1 82 ? -12.069 -4.469 14.971 1.00 77.19 82 VAL A N 1
ATOM 606 C CA . VAL A 1 82 ? -12.308 -4.969 13.612 1.00 77.19 82 VAL A CA 1
ATOM 607 C C . VAL A 1 82 ? -11.832 -6.420 13.472 1.00 77.19 82 VAL A C 1
ATOM 609 O O . VAL A 1 82 ? -10.941 -6.853 14.215 1.00 77.19 82 VAL A O 1
ATOM 612 N N . PRO A 1 83 ? -12.385 -7.204 12.526 1.00 81.75 83 PRO A N 1
ATOM 613 C CA . PRO A 1 83 ? -11.866 -8.531 12.212 1.00 81.75 83 PRO A CA 1
ATOM 614 C C . PRO A 1 83 ? -10.417 -8.433 11.718 1.00 81.75 83 PRO A C 1
ATOM 616 O O . PRO A 1 83 ? -10.175 -8.013 10.591 1.00 81.75 83 PRO A O 1
ATOM 619 N N . ARG A 1 84 ? -9.451 -8.833 12.554 1.00 82.69 84 ARG A N 1
ATOM 620 C CA . ARG A 1 84 ? -8.010 -8.654 12.294 1.00 82.69 84 ARG A CA 1
ATOM 621 C C . ARG A 1 84 ? -7.569 -9.182 10.932 1.00 82.69 84 ARG A C 1
ATOM 623 O O . ARG A 1 84 ? -7.019 -8.430 10.146 1.00 82.69 84 ARG A O 1
ATOM 630 N N . ALA A 1 85 ? -7.846 -10.456 10.649 1.00 84.81 85 ALA A N 1
ATOM 631 C CA . ALA A 1 85 ? -7.412 -11.088 9.404 1.00 84.81 85 ALA A CA 1
ATOM 632 C C . ALA A 1 85 ? -8.027 -10.404 8.174 1.00 84.81 85 ALA A C 1
ATOM 634 O O . ALA A 1 85 ? -7.313 -10.090 7.232 1.00 84.81 85 ALA A O 1
ATOM 635 N N . GLY A 1 86 ? -9.334 -10.121 8.203 1.00 82.06 86 GLY A N 1
ATOM 636 C CA . GLY A 1 86 ? -10.019 -9.454 7.093 1.00 82.06 86 GLY A CA 1
ATOM 637 C C . GLY A 1 86 ? -9.527 -8.025 6.865 1.00 82.06 86 GLY A C 1
ATOM 638 O O . GLY A 1 86 ? -9.299 -7.645 5.723 1.00 82.06 86 GLY A O 1
ATOM 639 N N . TRP A 1 87 ? -9.317 -7.265 7.945 1.00 84.06 87 TRP A N 1
ATOM 640 C CA . TRP A 1 87 ? -8.761 -5.913 7.892 1.00 84.06 87 TRP A CA 1
ATOM 641 C C . TRP A 1 87 ? -7.360 -5.922 7.284 1.00 84.06 87 TRP A C 1
ATOM 643 O O . TRP A 1 87 ? -7.130 -5.327 6.241 1.00 84.06 87 TRP A O 1
ATOM 653 N N . THR A 1 88 ? -6.447 -6.698 7.869 1.00 87.94 88 THR A N 1
ATOM 654 C CA . THR A 1 88 ? -5.059 -6.791 7.414 1.00 87.94 88 THR A CA 1
ATOM 655 C C . THR A 1 88 ? -4.940 -7.261 5.961 1.00 87.94 88 THR A C 1
ATOM 657 O O . THR A 1 88 ? -4.146 -6.705 5.205 1.00 87.94 88 THR A O 1
ATOM 660 N N . LEU A 1 89 ? -5.735 -8.254 5.543 1.00 87.81 89 LEU A N 1
ATOM 661 C CA . LEU A 1 89 ? -5.723 -8.739 4.161 1.00 87.81 89 LEU A CA 1
ATOM 662 C C . LEU A 1 89 ? -6.240 -7.689 3.175 1.00 87.81 89 LEU A C 1
ATOM 664 O O . LEU A 1 89 ? -5.703 -7.582 2.075 1.00 87.81 89 LEU A O 1
ATOM 668 N N . ILE A 1 90 ? -7.250 -6.900 3.553 1.00 82.69 90 ILE A N 1
ATOM 669 C CA . ILE A 1 90 ? -7.768 -5.863 2.662 1.00 82.69 90 ILE A CA 1
ATOM 670 C C . ILE A 1 90 ? -6.796 -4.685 2.538 1.00 82.69 90 ILE A C 1
ATOM 672 O O . ILE A 1 90 ? -6.625 -4.155 1.442 1.00 82.69 90 ILE A O 1
ATOM 676 N N . THR A 1 91 ? -6.073 -4.349 3.613 1.00 84.00 91 THR A N 1
ATOM 677 C CA . THR A 1 91 ? -5.001 -3.348 3.582 1.00 84.00 91 THR A CA 1
ATOM 678 C C . THR A 1 91 ? -3.827 -3.827 2.723 1.00 84.00 91 THR A C 1
ATOM 680 O O . THR A 1 91 ? -3.312 -3.064 1.910 1.00 84.00 91 THR A O 1
ATOM 683 N N . MET A 1 92 ? -3.435 -5.103 2.838 1.00 88.75 92 MET A N 1
ATOM 684 C CA . MET A 1 92 ? -2.427 -5.732 1.972 1.00 88.75 92 MET A CA 1
ATOM 685 C C . MET A 1 92 ? -2.839 -5.668 0.497 1.00 88.75 92 MET A C 1
ATOM 687 O O . MET A 1 92 ? -2.043 -5.257 -0.343 1.00 88.75 92 MET A O 1
ATOM 691 N N . ALA A 1 93 ? -4.076 -6.059 0.179 1.00 86.38 93 ALA A N 1
ATOM 692 C CA . ALA A 1 93 ? -4.584 -6.040 -1.189 1.00 86.38 93 ALA A CA 1
ATOM 693 C C . ALA A 1 93 ? -4.618 -4.615 -1.761 1.00 86.38 93 ALA A C 1
ATOM 695 O O . ALA A 1 93 ? -4.148 -4.394 -2.875 1.00 86.38 93 ALA A O 1
ATOM 696 N N . GLY A 1 94 ? -5.100 -3.639 -0.986 1.00 80.81 94 GLY A N 1
ATOM 697 C CA . GLY A 1 94 ? -5.073 -2.229 -1.377 1.00 80.81 94 GLY A CA 1
ATOM 698 C C . GLY A 1 94 ? -3.652 -1.731 -1.648 1.00 80.81 94 GLY A C 1
ATOM 699 O O . GLY A 1 94 ? -3.408 -1.097 -2.673 1.00 80.81 94 GLY A O 1
ATOM 700 N N . ALA A 1 95 ? -2.696 -2.088 -0.789 1.00 85.50 95 ALA A N 1
ATOM 701 C CA . ALA A 1 95 ? -1.297 -1.716 -0.968 1.00 85.50 95 ALA A CA 1
ATOM 702 C C . ALA A 1 95 ? -0.651 -2.385 -2.192 1.00 85.50 95 ALA A C 1
ATOM 704 O O . ALA A 1 95 ? 0.075 -1.716 -2.920 1.00 85.50 95 ALA A O 1
ATOM 705 N N . LEU A 1 96 ? -0.943 -3.661 -2.476 1.00 88.69 96 LEU A N 1
ATOM 706 C CA . LEU A 1 96 ? -0.480 -4.335 -3.699 1.00 88.69 96 LEU A CA 1
ATOM 707 C C . LEU A 1 96 ? -0.918 -3.577 -4.953 1.00 88.69 96 LEU A C 1
ATOM 709 O O . LEU A 1 96 ? -0.102 -3.320 -5.837 1.00 88.69 96 LEU A O 1
ATOM 713 N N . VAL A 1 97 ? -2.197 -3.196 -5.022 1.00 83.88 97 VAL A N 1
ATOM 714 C CA . VAL A 1 97 ? -2.732 -2.427 -6.153 1.00 83.88 97 VAL A CA 1
ATOM 715 C C . VAL A 1 97 ? -2.077 -1.044 -6.206 1.00 83.88 97 VAL A C 1
ATOM 717 O O . VAL A 1 97 ? -1.678 -0.606 -7.284 1.00 83.88 97 VAL A O 1
ATOM 720 N N . ALA A 1 98 ? -1.889 -0.392 -5.052 1.00 81.62 98 ALA A N 1
ATOM 721 C CA . ALA A 1 98 ? -1.253 0.922 -4.963 1.00 81.62 98 ALA A CA 1
ATOM 722 C C . ALA A 1 98 ? 0.171 0.922 -5.508 1.00 81.62 98 ALA A C 1
ATOM 724 O O . ALA A 1 98 ? 0.513 1.729 -6.371 1.00 81.62 98 ALA A O 1
ATOM 725 N N . TRP A 1 99 ? 0.979 -0.029 -5.052 1.00 83.88 99 TRP A N 1
ATOM 726 C CA . TRP A 1 99 ? 2.347 -0.192 -5.515 1.00 83.88 99 TRP A CA 1
ATOM 727 C C . TRP A 1 99 ? 2.418 -0.591 -6.985 1.00 83.88 99 TRP A C 1
ATOM 729 O O . TRP A 1 99 ? 3.232 -0.041 -7.720 1.00 83.88 99 TRP A O 1
ATOM 739 N N . SER A 1 100 ? 1.537 -1.481 -7.444 1.00 86.06 100 SER A N 1
ATOM 740 C CA . SER A 1 100 ? 1.493 -1.900 -8.850 1.00 86.06 100 SER A CA 1
ATOM 741 C C . SER A 1 100 ? 1.214 -0.723 -9.789 1.00 86.06 100 SER A C 1
ATOM 743 O O . SER A 1 100 ? 1.871 -0.582 -10.820 1.00 86.06 100 SER A O 1
ATOM 745 N N . LEU A 1 101 ? 0.270 0.150 -9.435 1.00 82.62 101 LEU A N 1
ATOM 746 C CA . LEU A 1 101 ? -0.055 1.335 -10.231 1.00 82.62 101 LEU A CA 1
ATOM 747 C C . LEU A 1 101 ? 1.010 2.431 -10.099 1.00 82.62 101 LEU A C 1
ATOM 749 O O . LEU A 1 101 ? 1.360 3.053 -11.097 1.00 82.62 101 LEU A O 1
ATOM 753 N N . GLY A 1 102 ? 1.561 2.645 -8.900 1.00 78.69 102 GLY A N 1
ATOM 754 C CA . GLY A 1 102 ? 2.615 3.635 -8.669 1.00 78.69 102 GLY A CA 1
ATOM 755 C C . GLY A 1 102 ? 3.924 3.310 -9.395 1.00 78.69 102 GLY A C 1
ATOM 756 O O . GLY A 1 102 ? 4.607 4.215 -9.871 1.00 78.69 102 GLY A O 1
ATOM 757 N N . LEU A 1 103 ? 4.257 2.022 -9.532 1.00 83.19 103 LEU A N 1
ATOM 758 C CA . LEU A 1 103 ? 5.450 1.564 -10.250 1.00 83.19 103 LEU A CA 1
ATOM 759 C C . LEU A 1 103 ? 5.275 1.561 -11.770 1.00 83.19 103 LEU A C 1
ATOM 761 O O . LEU A 1 103 ? 6.269 1.665 -12.488 1.00 83.19 103 LEU A O 1
ATOM 765 N N . LEU A 1 104 ? 4.037 1.467 -12.267 1.00 83.69 104 LEU A N 1
ATOM 766 C CA . LEU A 1 104 ? 3.756 1.272 -13.689 1.00 83.69 104 LEU A CA 1
ATOM 767 C C . LEU A 1 104 ? 4.455 2.312 -14.590 1.00 83.69 104 LEU A C 1
ATOM 769 O O . LEU A 1 104 ? 5.148 1.889 -15.515 1.00 83.69 104 LEU A O 1
ATOM 773 N N . PRO A 1 105 ? 4.407 3.637 -14.323 1.00 80.75 105 PRO A N 1
ATOM 774 C CA . PRO A 1 105 ? 5.081 4.611 -15.181 1.00 80.75 105 PRO A CA 1
ATOM 775 C C . PRO A 1 105 ? 6.605 4.486 -15.185 1.00 80.75 105 PRO A C 1
ATOM 777 O O . PRO A 1 105 ? 7.239 4.726 -16.208 1.00 80.75 105 PRO A O 1
ATOM 780 N N . ALA A 1 106 ? 7.212 4.135 -14.050 1.00 79.19 106 ALA A N 1
ATOM 781 C CA . ALA A 1 106 ? 8.658 3.944 -13.963 1.00 79.19 106 ALA A CA 1
ATOM 782 C C . ALA A 1 106 ? 9.096 2.678 -14.711 1.00 79.19 106 ALA A C 1
ATOM 784 O O . ALA A 1 106 ? 10.065 2.719 -15.465 1.00 79.19 106 ALA A O 1
ATOM 785 N N . THR A 1 107 ? 8.351 1.580 -14.563 1.00 85.06 107 THR A N 1
ATOM 786 C CA . THR A 1 107 ? 8.626 0.315 -15.254 1.00 85.06 107 THR A CA 1
ATOM 787 C C . THR A 1 107 ? 8.446 0.431 -16.762 1.00 85.06 107 THR A C 1
ATOM 789 O O . THR A 1 107 ? 9.295 -0.050 -17.498 1.00 85.06 107 THR A O 1
ATOM 792 N N . MET A 1 108 ? 7.392 1.105 -17.225 1.00 83.62 108 MET A N 1
ATOM 793 C CA . MET A 1 108 ? 7.137 1.343 -18.651 1.00 83.62 108 MET A CA 1
ATOM 794 C C . MET A 1 108 ? 8.286 2.122 -19.312 1.00 83.62 108 MET A C 1
ATOM 796 O O . MET A 1 108 ? 8.822 1.694 -20.329 1.00 83.62 108 MET A O 1
ATOM 800 N N . ARG A 1 109 ? 8.780 3.190 -18.663 1.00 83.06 109 ARG A N 1
ATOM 801 C CA . ARG A 1 109 ? 9.979 3.910 -19.134 1.00 83.06 109 ARG A CA 1
ATOM 802 C C . ARG A 1 109 ? 11.236 3.038 -19.155 1.00 83.06 109 ARG A C 1
ATOM 804 O O . ARG A 1 109 ? 12.047 3.187 -20.054 1.00 83.06 109 ARG A O 1
ATOM 811 N N . ALA A 1 110 ? 11.404 2.151 -18.176 1.00 83.31 110 ALA A N 1
ATOM 812 C CA . ALA A 1 110 ? 12.554 1.247 -18.110 1.00 83.31 110 ALA A CA 1
ATOM 813 C C . ALA A 1 110 ? 12.506 0.107 -19.146 1.00 83.31 110 ALA A C 1
ATOM 815 O O . ALA A 1 110 ? 13.502 -0.586 -19.328 1.00 83.31 110 ALA A O 1
ATOM 816 N N . LEU A 1 111 ? 11.356 -0.108 -19.789 1.00 85.75 111 LEU A N 1
ATOM 817 C CA . LEU A 1 111 ? 11.157 -1.080 -20.866 1.00 85.75 111 LEU A CA 1
ATOM 818 C C . LEU A 1 111 ? 11.164 -0.424 -22.258 1.00 85.75 111 LEU A C 1
ATOM 820 O O . LEU A 1 111 ? 10.761 -1.072 -23.216 1.00 85.75 111 LEU A O 1
ATOM 824 N N . ASP A 1 112 ? 11.580 0.844 -22.359 1.00 84.88 112 ASP A N 1
ATOM 825 C CA . ASP A 1 112 ? 11.530 1.653 -23.587 1.00 84.88 112 ASP A CA 1
ATOM 826 C C . ASP A 1 112 ? 10.120 1.791 -24.202 1.00 84.88 112 ASP A C 1
ATOM 828 O O . ASP A 1 112 ? 9.965 2.156 -25.364 1.00 84.88 112 ASP A O 1
ATOM 832 N N . GLU A 1 113 ? 9.079 1.582 -23.392 1.00 80.88 113 GLU A N 1
ATOM 833 C CA . GLU A 1 113 ? 7.665 1.742 -23.749 1.00 80.88 113 GLU A CA 1
ATOM 834 C C . GLU A 1 113 ? 7.064 2.883 -22.913 1.00 80.88 113 GLU A C 1
ATOM 836 O O . GLU A 1 113 ? 6.299 2.644 -21.976 1.00 80.88 113 GLU A O 1
ATOM 841 N N . PRO A 1 114 ? 7.466 4.149 -23.140 1.00 69.50 114 PRO A N 1
ATOM 842 C CA . PRO A 1 114 ? 7.061 5.253 -22.284 1.00 69.50 114 PRO A CA 1
ATOM 843 C C . PRO A 1 114 ? 5.540 5.438 -22.308 1.00 69.50 114 PRO A C 1
ATOM 845 O O . PRO A 1 114 ? 4.927 5.586 -23.363 1.00 69.50 114 PRO A O 1
ATOM 848 N N . LEU A 1 115 ? 4.928 5.509 -21.121 1.00 70.62 115 LEU A N 1
ATOM 849 C CA . LEU A 1 115 ? 3.565 6.020 -21.005 1.00 70.62 115 LEU A CA 1
ATOM 850 C C . LEU A 1 115 ? 3.550 7.464 -21.509 1.00 70.62 115 LEU A C 1
ATOM 852 O O . LEU A 1 115 ? 4.251 8.316 -20.956 1.00 70.62 115 LEU A O 1
ATOM 856 N N . ASP A 1 116 ? 2.725 7.735 -22.516 1.00 73.25 116 ASP A N 1
ATOM 857 C CA . ASP A 1 116 ? 2.449 9.085 -22.996 1.00 73.25 116 ASP A CA 1
ATOM 858 C C . ASP A 1 116 ? 1.630 9.844 -21.940 1.00 73.25 116 ASP A C 1
ATOM 860 O O . ASP A 1 116 ? 0.401 9.910 -21.993 1.00 73.25 116 ASP A O 1
ATOM 864 N N . LEU A 1 117 ? 2.317 10.365 -20.922 1.00 69.56 117 LEU A N 1
ATOM 865 C CA . LEU A 1 117 ? 1.719 11.174 -19.858 1.00 69.56 117 LEU A CA 1
ATOM 866 C C . LEU A 1 117 ? 1.279 12.560 -20.353 1.00 69.56 117 LEU A C 1
ATOM 868 O O . LEU A 1 117 ? 0.495 13.212 -19.664 1.00 69.56 117 LEU A O 1
ATOM 872 N N . ASP A 1 118 ? 1.749 12.995 -21.525 1.00 72.69 118 ASP A N 1
ATOM 873 C CA . ASP A 1 118 ? 1.263 14.211 -22.183 1.00 72.69 118 ASP A CA 1
ATOM 874 C C . ASP A 1 118 ? -0.134 13.985 -22.773 1.00 72.69 118 ASP A C 1
ATOM 876 O O . ASP A 1 118 ? -0.947 14.914 -22.884 1.00 72.69 118 ASP A O 1
ATOM 880 N N . SER A 1 119 ? -0.481 12.726 -23.058 1.00 76.12 119 SER A N 1
ATOM 881 C CA . SER A 1 119 ? -1.860 12.362 -23.321 1.00 76.12 119 SER A CA 1
ATOM 882 C C . SER A 1 119 ? -2.717 12.580 -22.065 1.00 76.12 119 SER A C 1
ATOM 884 O O . SER A 1 119 ? -2.622 11.910 -21.031 1.00 76.12 119 SER A O 1
ATOM 886 N N . ARG A 1 120 ? -3.651 13.529 -22.188 1.00 74.62 120 ARG A N 1
ATOM 887 C CA . ARG A 1 120 ? -4.704 13.785 -21.196 1.00 74.62 120 ARG A CA 1
ATOM 888 C C . ARG A 1 120 ? -5.378 12.502 -20.679 1.00 74.62 120 ARG A C 1
ATOM 890 O O . ARG A 1 120 ? -5.552 12.416 -19.467 1.00 74.62 120 ARG A O 1
ATOM 897 N N . PRO A 1 121 ? -5.764 11.506 -21.506 1.00 72.75 121 PRO A N 1
ATOM 898 C CA . PRO A 1 121 ? -6.400 10.294 -20.989 1.00 72.75 121 PRO A CA 1
ATOM 899 C C . PRO A 1 121 ? -5.487 9.456 -20.084 1.00 72.75 121 PRO A C 1
ATOM 901 O O . PRO A 1 121 ? -5.956 8.986 -19.049 1.00 72.75 121 PRO A O 1
ATOM 904 N N . VAL A 1 122 ? -4.199 9.299 -20.409 1.00 71.62 122 VAL A N 1
ATOM 905 C CA . VAL A 1 122 ? -3.259 8.539 -19.564 1.00 71.62 122 VAL A CA 1
ATOM 906 C C . VAL A 1 122 ? -2.954 9.307 -18.281 1.00 71.62 122 VAL A C 1
ATOM 908 O O . VAL A 1 122 ? -2.915 8.706 -17.205 1.00 71.62 122 VAL A O 1
ATOM 911 N N . LEU A 1 123 ? -2.829 10.635 -18.353 1.00 74.19 123 LEU A N 1
ATOM 912 C CA . LEU A 1 123 ? -2.689 11.482 -17.170 1.00 74.19 123 LEU A CA 1
ATOM 913 C C . LEU A 1 123 ? -3.896 11.344 -16.235 1.00 74.19 123 LEU A C 1
ATOM 915 O O . LEU A 1 123 ? -3.723 11.077 -15.047 1.00 74.19 123 LEU A O 1
ATOM 919 N N . TRP A 1 124 ? -5.119 11.466 -16.759 1.00 71.25 124 TRP A N 1
ATOM 920 C CA . TRP A 1 124 ? -6.340 11.323 -15.962 1.00 71.25 124 TRP A CA 1
ATOM 921 C C . TRP A 1 124 ? -6.522 9.909 -15.415 1.00 71.25 124 TRP A C 1
ATOM 923 O O . TRP A 1 124 ? -6.976 9.766 -14.285 1.00 71.25 124 TRP A O 1
ATOM 933 N N . ALA A 1 125 ? -6.133 8.870 -16.155 1.00 69.56 125 ALA A N 1
ATOM 934 C CA . ALA A 1 125 ? -6.139 7.499 -15.651 1.00 69.56 125 ALA A CA 1
ATOM 935 C C . ALA A 1 125 ? -5.118 7.301 -14.519 1.00 69.56 125 ALA A C 1
ATOM 937 O O . ALA A 1 125 ? -5.416 6.639 -13.528 1.00 69.56 125 ALA A O 1
ATOM 938 N N . THR A 1 126 ? -3.943 7.924 -14.624 1.00 68.50 126 THR A N 1
ATOM 939 C CA . THR A 1 126 ? -2.883 7.848 -13.608 1.00 68.50 126 THR A CA 1
ATOM 940 C C . THR A 1 126 ? -3.272 8.613 -12.342 1.00 68.50 126 THR A C 1
ATOM 942 O O . THR A 1 126 ? -3.213 8.065 -11.244 1.00 68.50 126 THR A O 1
ATOM 945 N N . VAL A 1 127 ? -3.735 9.859 -12.484 1.00 71.88 127 VAL A N 1
ATOM 946 C CA . VAL A 1 127 ? -4.214 10.694 -11.370 1.00 71.88 127 VAL A CA 1
ATOM 947 C C . VAL A 1 127 ? -5.473 10.094 -10.752 1.00 71.88 127 VAL A C 1
ATOM 949 O O . VAL A 1 127 ? -5.561 9.963 -9.536 1.00 71.88 127 VAL A O 1
ATOM 952 N N . GLY A 1 128 ? -6.430 9.678 -11.582 1.00 70.00 128 GLY A N 1
ATOM 953 C CA . GLY A 1 128 ? -7.646 8.998 -11.154 1.00 70.00 128 GLY A CA 1
ATOM 954 C C . GLY A 1 128 ? -7.331 7.710 -10.406 1.00 70.00 128 GLY A C 1
ATOM 955 O O . GLY A 1 128 ? -7.886 7.497 -9.338 1.00 70.00 128 GLY A O 1
ATOM 956 N N . GLY A 1 129 ? -6.386 6.905 -10.898 1.00 65.94 129 GLY A N 1
ATOM 957 C CA . GLY A 1 129 ? -5.873 5.719 -10.215 1.00 65.94 129 GLY A CA 1
ATOM 958 C C . GLY A 1 129 ? -5.240 6.051 -8.865 1.00 65.94 129 GLY A C 1
ATOM 959 O O . GLY A 1 129 ? -5.600 5.435 -7.871 1.00 65.94 129 GLY A O 1
ATOM 960 N N . ALA A 1 130 ? -4.371 7.062 -8.792 1.00 66.19 130 ALA A N 1
ATOM 961 C CA . ALA A 1 130 ? -3.756 7.512 -7.540 1.00 66.19 130 ALA A CA 1
ATOM 962 C C . ALA A 1 130 ? -4.795 7.987 -6.508 1.00 66.19 130 ALA A C 1
ATOM 964 O O . ALA A 1 130 ? -4.732 7.603 -5.342 1.00 66.19 130 ALA A O 1
ATOM 965 N N . VAL A 1 131 ? -5.792 8.764 -6.934 1.00 67.69 131 VAL A N 1
ATOM 966 C CA . VAL A 1 131 ? -6.902 9.199 -6.072 1.00 67.69 131 VAL A CA 1
ATOM 967 C C . VAL A 1 131 ? -7.755 8.004 -5.646 1.00 67.69 131 VAL A C 1
ATOM 969 O O . VAL A 1 131 ? -8.069 7.863 -4.467 1.00 67.69 131 VAL A O 1
ATOM 972 N N . LEU A 1 132 ? -8.091 7.104 -6.574 1.00 64.62 132 LEU A N 1
ATOM 973 C CA . LEU A 1 132 ? -8.856 5.898 -6.268 1.00 64.62 132 LEU A CA 1
ATOM 974 C C . LEU A 1 132 ? -8.115 5.026 -5.252 1.00 64.62 132 LEU A C 1
ATOM 976 O O . LEU A 1 132 ? -8.755 4.480 -4.369 1.00 64.62 132 LEU A O 1
ATOM 980 N N . LEU A 1 133 ? -6.787 4.930 -5.343 1.00 63.00 133 LEU A N 1
ATOM 981 C CA . LEU A 1 133 ? -5.930 4.191 -4.415 1.00 63.00 133 LEU A CA 1
ATOM 982 C C . LEU A 1 133 ? -5.919 4.773 -3.007 1.00 63.00 133 LEU A C 1
ATOM 984 O O . LEU A 1 133 ? -6.043 4.016 -2.046 1.00 63.00 133 LEU A O 1
ATOM 988 N N . VAL A 1 134 ? -5.815 6.100 -2.888 1.00 65.12 134 VAL A N 1
ATOM 989 C CA . VAL A 1 134 ? -5.940 6.800 -1.599 1.00 65.12 134 VAL A CA 1
ATOM 990 C C . VAL A 1 134 ? -7.309 6.528 -0.980 1.00 65.12 134 VAL A C 1
ATOM 992 O O . VAL A 1 134 ? -7.416 6.359 0.228 1.00 65.12 134 VAL A O 1
ATOM 995 N N . LEU A 1 135 ? -8.349 6.412 -1.806 1.00 65.94 135 LEU A N 1
ATOM 996 C CA . LEU A 1 135 ? -9.718 6.179 -1.355 1.00 65.94 135 LEU A CA 1
ATOM 997 C C . LEU A 1 135 ? -10.070 4.694 -1.180 1.00 65.94 135 LEU A C 1
ATOM 999 O O . LEU A 1 135 ? -11.021 4.388 -0.460 1.00 65.94 135 LEU A O 1
ATOM 1003 N N . VAL A 1 136 ? -9.326 3.760 -1.788 1.00 64.50 136 VAL A N 1
ATOM 1004 C CA . VAL A 1 136 ? -9.683 2.331 -1.812 1.00 64.50 136 VAL A CA 1
ATOM 1005 C C . VAL A 1 136 ? -9.544 1.697 -0.437 1.00 64.50 136 VAL A C 1
ATOM 1007 O O . VAL A 1 136 ? -10.384 0.885 -0.056 1.00 64.50 136 VAL A O 1
ATOM 1010 N N . VAL A 1 137 ? -8.514 2.090 0.318 1.00 62.91 137 VAL A N 1
ATOM 1011 C CA . VAL A 1 137 ? -8.262 1.586 1.673 1.00 62.91 137 VAL A CA 1
ATOM 1012 C C . VAL A 1 137 ? -9.339 2.102 2.643 1.00 62.91 137 VAL A C 1
ATOM 1014 O O . VAL A 1 137 ? -10.019 1.265 3.240 1.00 62.91 137 VAL A O 1
ATOM 1017 N N . PRO A 1 138 ? -9.636 3.417 2.703 1.00 64.50 138 PRO A N 1
ATOM 1018 C CA . PRO A 1 138 ? -10.775 3.949 3.452 1.00 64.50 138 PRO A CA 1
ATOM 1019 C C . PRO A 1 138 ? -12.129 3.323 3.070 1.00 64.50 138 PRO A C 1
ATOM 1021 O O . PRO A 1 138 ? -12.923 2.970 3.944 1.00 64.50 138 PRO A O 1
ATOM 1024 N N . LEU A 1 139 ? -12.416 3.129 1.772 1.00 62.53 139 LEU A N 1
ATOM 1025 C CA . LEU A 1 139 ? -13.667 2.494 1.323 1.00 62.53 139 LEU A CA 1
ATOM 1026 C C . LEU A 1 139 ? -13.756 1.023 1.744 1.00 62.53 139 LEU A C 1
ATOM 1028 O O . LEU A 1 139 ? -14.808 0.552 2.180 1.00 62.53 139 LEU A O 1
ATOM 1032 N N . ALA A 1 140 ? -12.662 0.282 1.601 1.00 62.03 140 ALA A N 1
ATOM 1033 C CA . ALA A 1 140 ? -12.571 -1.109 2.014 1.00 62.03 140 ALA A CA 1
ATOM 1034 C C . ALA A 1 140 ? -12.802 -1.260 3.523 1.00 62.03 140 ALA A C 1
ATOM 1036 O O . ALA A 1 140 ? -13.582 -2.111 3.963 1.00 62.03 140 ALA A O 1
ATOM 1037 N N . HIS A 1 141 ? -12.190 -0.384 4.313 1.00 64.19 141 HIS A N 1
ATOM 1038 C CA . HIS A 1 141 ? -12.382 -0.308 5.752 1.00 64.19 141 HIS A CA 1
ATOM 1039 C C . HIS A 1 141 ? -13.821 0.067 6.125 1.00 64.19 141 HIS A C 1
ATOM 1041 O O . HIS A 1 141 ? -14.404 -0.549 7.022 1.00 64.19 141 HIS A O 1
ATOM 1047 N N . TRP A 1 142 ? -14.468 0.960 5.372 1.00 64.62 142 TRP A N 1
ATOM 1048 C CA . TRP A 1 142 ? -15.893 1.262 5.529 1.00 64.62 142 TRP A CA 1
ATOM 1049 C C . TRP A 1 142 ? -16.810 0.065 5.279 1.00 64.62 142 TRP A C 1
ATOM 1051 O O . TRP A 1 142 ? -17.750 -0.161 6.043 1.00 64.62 142 TRP A O 1
ATOM 1061 N N . LEU A 1 143 ? -16.545 -0.741 4.245 1.00 64.94 143 LEU A N 1
ATOM 1062 C CA . LEU A 1 143 ? -17.346 -1.934 3.937 1.00 64.94 143 LEU A CA 1
ATOM 1063 C C . LEU A 1 143 ? -17.303 -2.981 5.059 1.00 64.94 143 LEU A C 1
ATOM 1065 O O . LEU A 1 143 ? -18.280 -3.717 5.245 1.00 64.94 143 LEU A O 1
ATOM 1069 N N . VAL A 1 144 ? -16.193 -3.036 5.796 1.00 62.97 144 VAL A N 1
ATOM 1070 C CA . VAL A 1 144 ? -16.029 -3.869 6.992 1.00 62.97 144 VAL A CA 1
ATOM 1071 C C . VAL A 1 144 ? -16.719 -3.217 8.194 1.00 62.97 144 VAL A C 1
ATOM 1073 O O . VAL A 1 144 ? -17.513 -3.871 8.872 1.00 62.97 144 VAL A O 1
ATOM 1076 N N . LEU A 1 145 ? -16.489 -1.921 8.424 1.00 61.31 145 LEU A N 1
ATOM 1077 C CA . LEU A 1 145 ? -17.019 -1.173 9.569 1.00 61.31 145 LEU A CA 1
ATOM 1078 C C . LEU A 1 145 ? -18.544 -1.014 9.544 1.00 61.31 145 LEU A C 1
ATOM 1080 O O . LEU A 1 145 ? -19.170 -1.107 10.599 1.00 61.31 145 LEU A O 1
ATOM 1084 N N . ARG A 1 146 ? -19.177 -0.868 8.370 1.00 65.44 146 ARG A N 1
ATOM 1085 C CA . ARG A 1 146 ? -20.645 -0.726 8.246 1.00 65.44 146 ARG A CA 1
ATOM 1086 C C . ARG A 1 146 ? -21.430 -1.915 8.806 1.00 65.44 146 ARG A C 1
ATOM 1088 O O . ARG A 1 146 ? -22.613 -1.786 9.090 1.00 65.44 146 ARG A O 1
ATOM 1095 N N . ARG A 1 147 ? -20.789 -3.083 8.939 1.00 63.5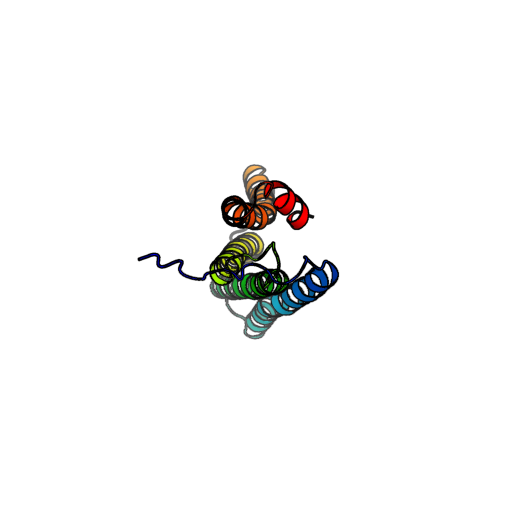0 147 ARG A N 1
ATOM 1096 C CA . ARG A 1 147 ? -21.393 -4.297 9.516 1.00 63.50 147 ARG A CA 1
ATOM 1097 C C . ARG A 1 147 ? -21.253 -4.369 11.040 1.00 63.50 147 ARG A C 1
ATOM 1099 O O . ARG A 1 147 ? -21.879 -5.226 11.653 1.00 63.50 147 ARG A O 1
ATOM 1106 N N . VAL A 1 148 ? -20.418 -3.515 11.636 1.00 62.28 148 VAL A N 1
ATOM 1107 C CA . VAL A 1 148 ? -20.028 -3.571 13.055 1.00 62.28 148 VAL A CA 1
ATOM 1108 C C . VAL A 1 148 ? -20.450 -2.309 13.815 1.00 62.28 148 VAL A C 1
ATOM 1110 O O . VAL A 1 148 ? -20.743 -2.394 15.005 1.00 62.28 148 VAL A O 1
ATOM 1113 N N . MET A 1 149 ? -20.530 -1.150 13.148 1.00 58.53 149 MET A N 1
ATOM 1114 C CA . MET A 1 149 ? -20.882 0.132 13.766 1.00 58.53 149 MET A CA 1
ATOM 1115 C C . MET A 1 149 ? -21.834 0.982 12.909 1.00 58.53 149 MET A C 1
ATOM 1117 O O . MET A 1 149 ? -21.531 1.249 11.741 1.00 58.53 149 MET A O 1
ATOM 1121 N N . PRO A 1 150 ? -22.933 1.508 13.488 1.00 51.22 150 PRO A N 1
ATOM 1122 C CA . PRO A 1 150 ? -23.677 2.619 12.899 1.00 51.22 150 PRO A CA 1
ATOM 1123 C C . PRO A 1 150 ? -22.787 3.876 12.856 1.00 51.22 150 PRO A C 1
ATOM 1125 O O . PRO A 1 150 ? -22.116 4.182 13.838 1.00 51.22 150 PRO A O 1
ATOM 1128 N N . GLY A 1 151 ? -22.760 4.611 11.737 1.00 59.34 151 GLY A N 1
ATOM 1129 C CA . GLY A 1 151 ? -21.951 5.840 11.599 1.00 59.34 151 GLY A CA 1
ATOM 1130 C C . GLY A 1 151 ? -20.519 5.648 11.070 1.00 59.34 151 GLY A C 1
ATOM 1131 O O . GLY A 1 151 ? -19.724 6.585 11.090 1.00 59.34 151 GLY A O 1
ATOM 1132 N N . ALA A 1 152 ? -20.195 4.465 10.534 1.00 53.47 152 ALA A N 1
ATOM 1133 C CA . ALA A 1 152 ? -18.881 4.114 9.980 1.00 53.47 152 ALA A CA 1
ATOM 1134 C C . ALA A 1 152 ? -18.339 5.055 8.877 1.00 53.47 152 ALA A C 1
ATOM 1136 O O . ALA A 1 152 ? -17.148 5.018 8.586 1.00 53.47 152 ALA A O 1
ATOM 1137 N N . GLY A 1 153 ? -19.177 5.901 8.264 1.00 53.91 153 GLY A N 1
ATOM 1138 C CA . GLY A 1 153 ? -18.761 6.853 7.222 1.00 53.91 153 GLY A CA 1
ATOM 1139 C C . GLY A 1 153 ? -17.712 7.874 7.681 1.00 53.91 153 GLY A C 1
ATOM 1140 O O . GLY A 1 153 ? -16.850 8.246 6.895 1.00 53.91 153 GLY A O 1
ATOM 1141 N N . MET A 1 154 ? -17.720 8.267 8.960 1.00 54.66 154 MET A N 1
ATOM 1142 C CA . MET A 1 154 ? -16.734 9.209 9.520 1.00 54.66 154 MET A CA 1
ATOM 1143 C C . MET A 1 154 ? -15.312 8.630 9.577 1.00 54.66 154 MET A C 1
ATOM 1145 O O . MET A 1 154 ? -14.346 9.380 9.496 1.00 54.66 154 MET A O 1
ATOM 1149 N N . TRP A 1 155 ? -15.166 7.304 9.673 1.00 53.94 155 TRP A N 1
ATOM 1150 C CA . TRP A 1 155 ? -13.852 6.649 9.699 1.00 53.94 155 TRP A CA 1
ATOM 1151 C C . TRP A 1 155 ? -13.135 6.709 8.349 1.00 53.94 155 TRP A C 1
ATOM 1153 O O . TRP A 1 155 ? -11.914 6.803 8.329 1.00 53.94 155 TRP A O 1
ATOM 1163 N N . VAL A 1 156 ? -13.886 6.748 7.242 1.00 53.19 156 VAL A N 1
ATOM 1164 C CA . VAL A 1 156 ? -13.327 6.975 5.899 1.00 53.19 156 VAL A CA 1
ATOM 1165 C C . VAL A 1 156 ? -12.607 8.311 5.861 1.00 53.19 156 VAL A C 1
ATOM 1167 O O . VAL A 1 156 ? -11.475 8.381 5.411 1.00 53.19 156 VAL A O 1
ATOM 1170 N N . VAL A 1 157 ? -13.240 9.362 6.387 1.00 52.28 157 VAL A N 1
ATOM 1171 C CA . VAL A 1 157 ? -12.673 10.716 6.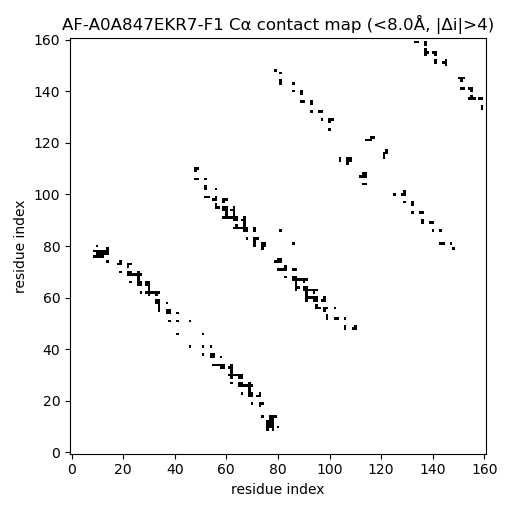406 1.00 52.28 157 VAL A CA 1
ATOM 1172 C C . VAL A 1 157 ? -11.421 10.776 7.280 1.00 52.28 157 VAL A C 1
ATOM 1174 O O . VAL A 1 157 ? -10.446 11.393 6.879 1.00 52.28 157 VAL A O 1
ATOM 1177 N N . VAL A 1 158 ? -11.419 10.100 8.433 1.00 54.25 158 VAL A N 1
ATOM 1178 C CA . VAL A 1 158 ? -10.257 10.059 9.340 1.00 54.25 158 VAL A CA 1
ATOM 1179 C C . VAL A 1 158 ? -9.070 9.299 8.738 1.00 54.25 158 VAL A C 1
ATOM 1181 O O . VAL A 1 158 ? -7.935 9.645 9.033 1.00 54.25 158 VAL A O 1
ATOM 1184 N N . GLU A 1 159 ? -9.304 8.286 7.903 1.00 53.31 159 GLU A N 1
ATOM 1185 C CA . GLU A 1 159 ? -8.226 7.571 7.202 1.00 53.31 159 GLU A CA 1
ATOM 1186 C C . GLU A 1 159 ? -7.783 8.223 5.886 1.00 53.31 159 GLU A C 1
ATOM 1188 O O . GLU A 1 159 ? -6.729 7.867 5.367 1.00 53.31 159 GLU A O 1
ATOM 1193 N N . SER A 1 160 ? -8.586 9.131 5.323 1.00 40.62 160 SER A N 1
ATOM 1194 C CA . SER A 1 160 ? -8.302 9.789 4.035 1.00 40.62 160 SER A CA 1
ATOM 1195 C C . SER A 1 160 ? -7.471 11.074 4.169 1.00 40.62 160 SER A C 1
ATOM 1197 O O . SER A 1 160 ? 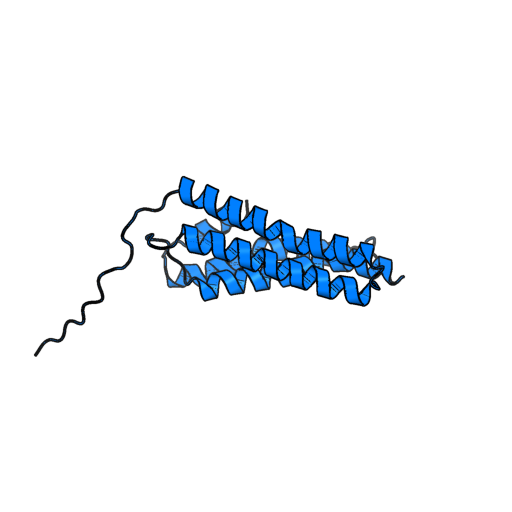-7.203 11.716 3.152 1.00 40.62 160 SER A O 1
ATOM 1199 N N . VAL A 1 161 ? -7.115 11.473 5.397 1.00 36.47 161 VAL A N 1
ATOM 1200 C CA . VAL A 1 161 ? -6.270 12.635 5.739 1.00 36.47 161 VAL A CA 1
ATOM 1201 C C . VAL A 1 161 ? -4.962 12.132 6.330 1.00 36.47 161 VAL A C 1
ATOM 1203 O O . VAL A 1 161 ? -3.906 12.657 5.920 1.00 36.47 161 VAL A O 1
#